Protein AF-A0A1H4IR09-F1 (afdb_monomer_lite)

Structure (mmCIF, N/CA/C/O backbone):
data_AF-A0A1H4IR09-F1
#
_entry.id   AF-A0A1H4IR09-F1
#
loop_
_atom_site.group_PDB
_atom_site.id
_atom_site.type_symbol
_atom_site.label_atom_id
_atom_site.label_alt_id
_atom_site.label_comp_id
_atom_site.label_asym_id
_atom_site.label_entity_id
_atom_site.label_seq_id
_atom_site.pdbx_PDB_ins_code
_atom_site.Cartn_x
_atom_site.Cartn_y
_atom_site.Cartn_z
_atom_site.occupancy
_atom_site.B_iso_or_equiv
_atom_site.auth_seq_id
_atom_site.auth_comp_id
_atom_site.auth_asym_id
_atom_site.auth_atom_id
_atom_site.pdbx_PDB_model_num
ATOM 1 N N . MET A 1 1 ? -2.156 -11.345 4.445 1.00 94.25 1 MET A N 1
ATOM 2 C CA . MET A 1 1 ? -2.566 -11.697 3.067 1.00 94.25 1 MET A CA 1
ATOM 3 C C . MET A 1 1 ? -1.459 -11.293 2.106 1.00 94.25 1 MET A C 1
ATOM 5 O O . MET A 1 1 ? -0.752 -10.349 2.422 1.00 94.25 1 MET A O 1
ATOM 9 N N . ILE A 1 2 ? -1.283 -11.988 0.980 1.00 95.25 2 ILE A N 1
ATOM 10 C CA . ILE A 1 2 ? -0.406 -11.532 -0.111 1.00 95.25 2 ILE A CA 1
ATOM 11 C C . ILE A 1 2 ? -1.291 -11.152 -1.293 1.00 95.25 2 ILE A C 1
ATOM 13 O O . ILE A 1 2 ? -2.181 -11.922 -1.647 1.00 95.25 2 ILE A O 1
ATOM 17 N N . VAL A 1 3 ? -1.044 -9.982 -1.873 1.00 94.81 3 VAL A N 1
ATOM 18 C CA . VAL A 1 3 ? -1.751 -9.469 -3.047 1.00 94.81 3 VAL A CA 1
ATOM 19 C C . VAL A 1 3 ? -0.757 -9.317 -4.185 1.00 94.81 3 VAL A C 1
ATOM 21 O O . VAL A 1 3 ? 0.317 -8.745 -3.994 1.00 94.81 3 VAL A O 1
ATOM 24 N N . GLU A 1 4 ? -1.124 -9.823 -5.359 1.00 92.88 4 GLU A N 1
ATOM 25 C CA . GLU A 1 4 ? -0.299 -9.756 -6.562 1.00 92.88 4 GLU A CA 1
ATOM 26 C C . GLU A 1 4 ? -0.924 -8.811 -7.594 1.00 92.88 4 GLU A C 1
ATOM 28 O O . GLU A 1 4 ? -2.096 -8.957 -7.960 1.00 92.88 4 GLU A O 1
ATOM 33 N N . GLU A 1 5 ? -0.141 -7.850 -8.086 1.00 90.56 5 GLU A N 1
ATOM 34 C CA . GLU A 1 5 ? -0.561 -6.914 -9.129 1.00 90.56 5 GLU A CA 1
ATOM 35 C C . GLU A 1 5 ? 0.581 -6.670 -10.104 1.00 90.56 5 GLU A C 1
ATOM 37 O O . GLU A 1 5 ? 1.644 -6.209 -9.710 1.00 90.56 5 GLU A O 1
ATOM 42 N N . ALA A 1 6 ? 0.355 -6.965 -11.388 1.00 85.44 6 ALA A N 1
ATOM 43 C CA . ALA A 1 6 ? 1.364 -6.789 -12.430 1.00 85.44 6 ALA A CA 1
ATOM 44 C C . ALA A 1 6 ? 2.741 -7.343 -12.011 1.00 85.44 6 ALA A C 1
ATOM 46 O O . ALA A 1 6 ? 3.737 -6.644 -12.120 1.00 85.44 6 ALA A O 1
ATOM 47 N N . GLY A 1 7 ? 2.805 -8.581 -11.509 1.00 86.94 7 GLY A N 1
ATOM 48 C CA . GLY A 1 7 ? 4.049 -9.240 -11.071 1.00 86.94 7 GLY A CA 1
ATOM 49 C C . GLY A 1 7 ? 4.621 -8.770 -9.728 1.00 86.94 7 GLY A C 1
ATOM 50 O O . GLY A 1 7 ? 5.547 -9.395 -9.225 1.00 86.94 7 GLY A O 1
ATOM 51 N N . GLU A 1 8 ? 4.049 -7.730 -9.124 1.00 90.62 8 GLU A N 1
ATOM 52 C CA . GLU A 1 8 ? 4.466 -7.202 -7.828 1.00 90.62 8 GLU A CA 1
ATOM 53 C C . GLU A 1 8 ? 3.713 -7.866 -6.687 1.00 90.62 8 GLU A C 1
ATOM 55 O O . GLU A 1 8 ? 2.531 -8.184 -6.825 1.00 90.62 8 GLU A O 1
ATOM 60 N N . ARG A 1 9 ? 4.379 -8.024 -5.539 1.00 93.38 9 ARG A N 1
ATOM 61 C CA . ARG A 1 9 ? 3.821 -8.704 -4.367 1.00 93.38 9 ARG A CA 1
ATOM 62 C C . ARG A 1 9 ? 3.773 -7.775 -3.165 1.00 93.38 9 ARG A C 1
ATOM 64 O O . ARG A 1 9 ? 4.810 -7.329 -2.669 1.00 93.38 9 ARG A O 1
ATOM 71 N N . ILE A 1 10 ? 2.562 -7.544 -2.669 1.00 94.88 10 ILE A N 1
ATOM 72 C CA . ILE A 1 10 ? 2.292 -6.740 -1.479 1.00 94.88 10 ILE A CA 1
ATOM 73 C C . ILE A 1 10 ? 1.810 -7.657 -0.354 1.00 94.88 10 ILE A C 1
ATOM 75 O O . ILE A 1 10 ? 0.772 -8.311 -0.467 1.00 94.88 10 ILE A O 1
ATOM 79 N N . ALA A 1 11 ? 2.553 -7.707 0.746 1.00 95.00 11 ALA A N 1
ATOM 80 C CA . ALA A 1 11 ? 2.104 -8.312 1.987 1.00 95.00 11 ALA A CA 1
ATOM 81 C C . ALA A 1 11 ? 1.221 -7.327 2.754 1.00 95.00 11 ALA A C 1
ATOM 83 O O . ALA A 1 11 ? 1.624 -6.207 3.038 1.00 95.00 11 ALA A O 1
ATOM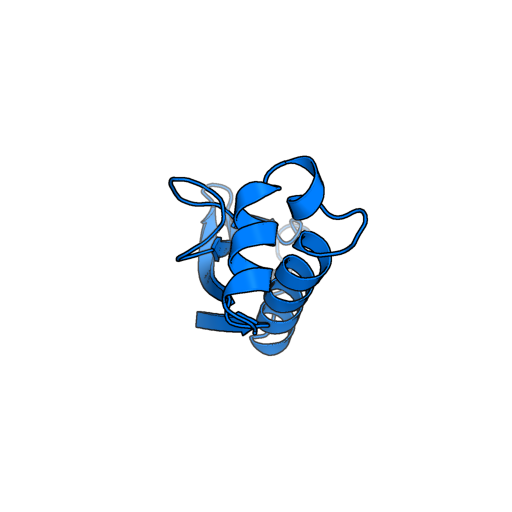 84 N N . VAL A 1 12 ? 0.022 -7.770 3.115 1.00 95.69 12 VAL A N 1
ATOM 85 C CA . VAL A 1 12 ? -0.921 -7.017 3.940 1.00 95.69 12 VAL A CA 1
ATOM 86 C C . VAL A 1 12 ? -1.021 -7.687 5.301 1.00 95.69 12 VAL A C 1
ATOM 88 O O . VAL A 1 12 ? -1.365 -8.874 5.395 1.00 95.69 12 VAL A O 1
ATOM 91 N N . SER A 1 13 ? -0.738 -6.934 6.353 1.00 93.75 13 SER A N 1
ATOM 92 C CA . SER A 1 13 ? -0.886 -7.357 7.743 1.00 93.75 13 SER A CA 1
ATOM 93 C C . SER A 1 13 ? -1.796 -6.399 8.499 1.00 93.75 13 SER A C 1
ATOM 95 O O . SER A 1 13 ? -1.892 -5.213 8.206 1.00 93.75 13 SER A O 1
ATOM 97 N N . THR A 1 14 ? -2.503 -6.939 9.483 1.00 92.56 14 THR A N 1
ATOM 98 C CA . THR A 1 14 ? -3.395 -6.170 10.348 1.00 92.56 14 THR A CA 1
ATOM 99 C C . THR A 1 14 ? -2.737 -6.009 11.707 1.00 92.56 14 THR A C 1
ATOM 101 O O . THR A 1 14 ? -2.230 -6.983 12.269 1.00 92.56 14 THR A O 1
ATOM 104 N N . ARG A 1 15 ? -2.760 -4.793 12.252 1.00 90.38 15 ARG A N 1
ATOM 105 C CA . ARG A 1 15 ? -2.154 -4.466 13.543 1.00 90.38 15 ARG A CA 1
ATOM 106 C C . ARG A 1 15 ? -3.043 -3.502 14.319 1.00 90.38 15 ARG A C 1
ATOM 108 O O . ARG A 1 15 ? -3.698 -2.642 13.744 1.00 90.38 15 ARG A O 1
ATOM 115 N N . ILE A 1 16 ? -3.061 -3.652 15.639 1.00 87.81 16 ILE A N 1
ATOM 116 C CA . ILE A 1 16 ? -3.641 -2.663 16.550 1.00 87.81 16 ILE A CA 1
ATOM 117 C C . ILE A 1 16 ? -2.489 -1.814 17.079 1.00 87.81 16 ILE A C 1
ATOM 119 O O . ILE A 1 16 ? -1.513 -2.362 17.595 1.00 87.81 16 ILE A O 1
ATOM 123 N N . GLN A 1 17 ? -2.576 -0.499 16.909 1.00 86.81 17 GLN A N 1
ATOM 124 C CA . GLN A 1 17 ? -1.614 0.444 17.472 1.00 86.81 17 GLN A CA 1
ATOM 125 C C . GLN A 1 17 ? -1.806 0.608 18.987 1.00 86.81 17 GLN A C 1
ATOM 127 O O . GLN A 1 17 ? -2.810 0.179 19.555 1.00 86.81 17 GLN A O 1
ATOM 132 N N . GLU A 1 18 ? -0.830 1.220 19.658 1.00 84.94 18 GLU A N 1
ATOM 133 C CA . GLU A 1 18 ? -0.830 1.396 21.120 1.00 84.94 18 GLU A CA 1
ATOM 134 C C . GLU A 1 18 ? -2.026 2.218 21.630 1.00 84.94 18 GLU A C 1
ATOM 136 O O . GLU A 1 18 ? -2.483 2.018 22.753 1.00 84.94 18 GLU A O 1
ATOM 141 N N . ASP A 1 19 ? -2.573 3.101 20.794 1.00 82.31 19 ASP A N 1
ATOM 142 C CA . ASP A 1 19 ? -3.773 3.896 21.063 1.00 82.31 19 ASP A CA 1
ATOM 143 C C . ASP A 1 19 ? -5.087 3.131 20.800 1.00 82.31 19 ASP A C 1
ATOM 145 O O . ASP A 1 19 ? -6.178 3.667 20.997 1.00 82.31 19 ASP A O 1
ATOM 149 N N . GLY A 1 20 ? -4.999 1.863 20.384 1.00 82.62 20 GLY A N 1
ATOM 150 C CA . GLY A 1 20 ? -6.139 0.998 20.080 1.00 82.62 20 GLY A CA 1
ATOM 151 C C . GLY A 1 20 ? -6.671 1.133 18.651 1.00 82.62 20 GLY A C 1
ATOM 152 O O . GLY A 1 20 ? -7.670 0.486 18.317 1.00 82.62 20 GLY A O 1
ATOM 153 N N . GLN A 1 21 ? -6.021 1.938 17.804 1.00 85.81 21 GLN A N 1
ATOM 154 C CA . GLN A 1 21 ? -6.409 2.112 16.409 1.00 85.81 21 GLN A CA 1
ATOM 155 C C . GLN A 1 21 ? -6.072 0.868 15.578 1.00 85.81 21 GLN A C 1
ATOM 157 O O . GLN A 1 21 ? -4.933 0.395 15.572 1.00 85.81 21 GLN A O 1
ATOM 162 N N . LEU A 1 22 ? -7.056 0.369 14.828 1.00 88.12 22 LEU A N 1
ATOM 163 C CA . LEU A 1 22 ? -6.840 -0.653 13.808 1.00 88.12 22 LEU A CA 1
ATOM 164 C C . LEU A 1 22 ? -6.148 -0.054 12.579 1.00 88.12 22 LEU A C 1
ATOM 166 O O . LEU A 1 22 ? -6.647 0.892 11.962 1.00 88.12 22 LEU A O 1
ATOM 170 N N . VAL A 1 23 ? -5.016 -0.646 12.206 1.00 91.69 23 VAL A N 1
ATOM 171 C CA . VAL A 1 23 ? -4.271 -0.301 10.998 1.00 91.69 23 VAL A CA 1
ATOM 172 C C . VAL A 1 23 ? -3.986 -1.526 10.141 1.00 91.69 23 VAL A C 1
ATOM 174 O O . VAL A 1 23 ? -3.896 -2.658 10.627 1.00 91.69 23 VAL A O 1
ATOM 177 N N . TYR A 1 24 ? -3.825 -1.268 8.850 1.00 94.56 24 TYR A N 1
ATOM 178 C CA . TYR A 1 24 ? -3.404 -2.242 7.858 1.00 94.56 24 TYR A CA 1
ATOM 179 C C . TYR A 1 24 ? -2.066 -1.797 7.287 1.00 94.56 24 TYR A C 1
ATOM 181 O O . TYR A 1 24 ? -1.968 -0.726 6.691 1.00 94.56 24 TYR A O 1
ATOM 189 N N . ASP A 1 25 ? -1.036 -2.601 7.499 1.00 94.88 25 ASP A N 1
ATOM 190 C CA . ASP A 1 25 ? 0.301 -2.362 6.980 1.00 94.88 25 ASP A CA 1
ATOM 191 C C . ASP A 1 25 ? 0.426 -3.081 5.624 1.00 94.88 25 ASP A C 1
ATOM 193 O O . ASP A 1 25 ? 0.147 -4.277 5.513 1.00 94.88 25 ASP A O 1
ATOM 197 N N . PHE A 1 26 ? 0.810 -2.340 4.585 1.00 95.38 26 PHE A N 1
ATOM 198 C CA . PHE A 1 26 ? 1.046 -2.829 3.229 1.00 95.38 26 PHE A CA 1
ATOM 199 C C . PHE A 1 26 ? 2.538 -2.753 2.942 1.00 95.38 26 PHE A C 1
ATOM 201 O O . PHE A 1 26 ? 3.097 -1.661 2.885 1.00 95.38 26 PHE A O 1
ATOM 208 N N . LEU A 1 27 ? 3.169 -3.903 2.739 1.00 94.88 27 LEU A N 1
ATOM 209 C CA . LEU A 1 27 ? 4.606 -4.037 2.554 1.00 94.88 27 LEU A CA 1
ATOM 210 C C . LEU A 1 27 ? 4.924 -4.635 1.188 1.00 94.88 27 LEU A C 1
ATOM 212 O O . LEU A 1 27 ? 4.456 -5.723 0.861 1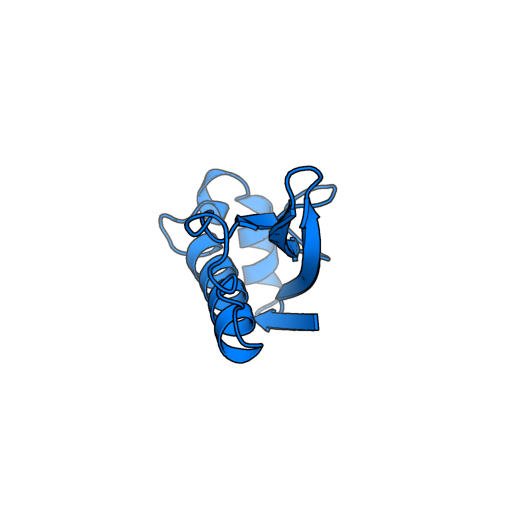.00 94.88 27 LEU A O 1
ATOM 216 N N . TRP A 1 28 ? 5.746 -3.961 0.399 1.00 93.50 28 TRP A N 1
ATOM 217 C CA . TRP A 1 28 ? 6.192 -4.456 -0.897 1.00 93.50 28 TRP A CA 1
ATOM 218 C C . TRP A 1 28 ? 7.405 -5.369 -0.714 1.00 93.50 28 TRP A C 1
ATOM 220 O O . TRP A 1 28 ? 8.479 -4.913 -0.329 1.00 93.50 28 TRP A O 1
ATOM 230 N N . ILE A 1 29 ? 7.222 -6.669 -0.972 1.00 90.12 29 ILE A N 1
ATOM 231 C CA . ILE A 1 29 ? 8.215 -7.711 -0.649 1.00 90.12 29 ILE A CA 1
ATOM 232 C C . ILE A 1 29 ? 9.490 -7.560 -1.489 1.00 90.12 29 ILE A C 1
ATOM 234 O O . ILE A 1 29 ? 10.588 -7.659 -0.954 1.00 90.12 29 ILE A O 1
ATOM 238 N N . ASP A 1 30 ? 9.334 -7.302 -2.786 1.00 84.44 30 ASP A N 1
ATOM 239 C CA . ASP A 1 30 ? 10.429 -7.117 -3.750 1.00 84.44 30 ASP A CA 1
ATOM 240 C C . ASP A 1 30 ? 10.369 -5.709 -4.356 1.00 84.44 30 ASP A C 1
ATOM 242 O O . ASP A 1 30 ? 10.539 -5.506 -5.557 1.00 84.44 30 ASP A O 1
ATOM 246 N N . GLY A 1 31 ? 10.000 -4.742 -3.517 1.00 84.06 31 GLY A N 1
ATOM 247 C CA . GLY A 1 31 ? 9.756 -3.375 -3.938 1.00 84.06 31 GLY A CA 1
ATOM 248 C C . GLY A 1 31 ? 11.023 -2.605 -4.322 1.00 84.06 31 GLY A C 1
ATOM 249 O O . GLY A 1 31 ? 12.144 -3.090 -4.189 1.00 84.06 31 GLY A O 1
ATOM 250 N N . PRO A 1 32 ? 10.853 -1.348 -4.746 1.00 84.12 32 PRO A N 1
ATOM 251 C CA . PRO A 1 32 ? 11.937 -0.486 -5.224 1.00 84.12 32 PRO A CA 1
ATOM 252 C C . PRO A 1 32 ? 12.958 -0.054 -4.154 1.00 84.12 32 PRO A C 1
ATOM 254 O O . PRO A 1 32 ? 13.976 0.546 -4.497 1.00 84.12 32 PRO A O 1
ATOM 257 N N . GLY A 1 33 ? 12.679 -0.282 -2.867 1.00 76.94 33 GLY A N 1
ATOM 258 C CA . GLY A 1 33 ? 13.528 0.137 -1.750 1.00 76.94 33 GLY A CA 1
ATOM 259 C C . GLY A 1 33 ? 14.363 -1.008 -1.180 1.00 76.94 33 GLY A C 1
ATOM 260 O O . GLY A 1 33 ? 13.935 -2.157 -1.196 1.00 76.94 33 GLY A O 1
ATOM 261 N N . GLU A 1 34 ? 15.531 -0.684 -0.611 1.00 68.00 34 GLU A N 1
ATOM 262 C CA . GLU A 1 34 ? 16.427 -1.677 0.008 1.00 68.00 34 GLU A CA 1
ATOM 263 C C . GLU A 1 34 ? 15.780 -2.435 1.181 1.00 68.00 34 GLU A C 1
ATOM 265 O O . GLU A 1 34 ? 16.223 -3.539 1.491 1.00 68.00 34 GLU A O 1
ATOM 270 N N . SER A 1 35 ? 14.738 -1.887 1.826 1.00 66.94 35 SER A N 1
ATOM 271 C CA . SER A 1 35 ? 13.867 -2.601 2.777 1.00 66.94 35 SER A CA 1
ATOM 272 C C . SER A 1 35 ? 12.546 -1.858 3.022 1.00 66.94 35 SER A C 1
ATOM 274 O O . SER A 1 35 ? 12.497 -0.629 2.977 1.00 66.94 35 SER A O 1
ATOM 276 N N . ASP A 1 36 ? 11.493 -2.628 3.304 1.00 73.81 36 ASP A N 1
ATOM 277 C CA . ASP A 1 36 ? 10.189 -2.209 3.839 1.00 73.81 36 ASP A CA 1
ATOM 278 C C . ASP A 1 36 ? 9.452 -1.067 3.107 1.00 73.81 36 ASP A C 1
ATOM 280 O O . ASP A 1 36 ? 8.749 -0.262 3.724 1.00 73.81 36 ASP A O 1
ATOM 284 N N . TYR A 1 37 ? 9.566 -0.982 1.777 1.00 88.38 37 TYR A N 1
ATOM 285 C CA . TYR A 1 37 ? 8.801 0.015 1.026 1.00 88.38 37 TYR A CA 1
ATOM 286 C C . TYR A 1 37 ? 7.308 -0.330 1.027 1.00 88.38 37 TYR A C 1
ATOM 288 O O . TYR A 1 37 ? 6.916 -1.448 0.699 1.00 88.38 37 TYR A O 1
ATOM 296 N N . GLY A 1 38 ? 6.458 0.625 1.389 1.00 91.50 38 GLY A N 1
ATOM 297 C CA . GLY A 1 38 ? 5.050 0.345 1.623 1.00 91.50 38 GLY A CA 1
ATOM 298 C C . GLY A 1 38 ? 4.290 1.526 2.208 1.00 91.50 38 GLY A C 1
ATOM 299 O O . GLY A 1 38 ? 4.781 2.656 2.225 1.00 91.50 38 GLY A O 1
ATOM 300 N N . PHE A 1 39 ? 3.080 1.265 2.691 1.00 92.25 39 PHE A N 1
ATOM 301 C CA . PHE A 1 39 ? 2.254 2.262 3.363 1.00 92.25 39 PHE A CA 1
ATOM 302 C C . PHE A 1 39 ? 1.403 1.628 4.463 1.00 92.25 39 PHE A C 1
ATOM 304 O O . PHE A 1 39 ? 1.064 0.449 4.410 1.00 92.25 39 PHE A O 1
ATOM 311 N N . THR A 1 40 ? 1.013 2.429 5.450 1.00 93.69 40 THR A N 1
ATOM 312 C CA . THR A 1 40 ? 0.072 2.016 6.495 1.00 93.69 40 THR A CA 1
ATOM 313 C C . THR A 1 40 ? -1.242 2.757 6.300 1.00 93.69 40 THR A C 1
ATOM 315 O O . THR A 1 40 ? -1.269 3.985 6.213 1.00 93.69 40 THR A O 1
ATOM 318 N N . LEU A 1 41 ? -2.346 2.016 6.254 1.00 91.56 41 LEU A N 1
ATOM 319 C CA . LEU A 1 41 ? -3.693 2.563 6.224 1.00 91.56 41 LEU A CA 1
ATOM 320 C C . LEU A 1 41 ? -4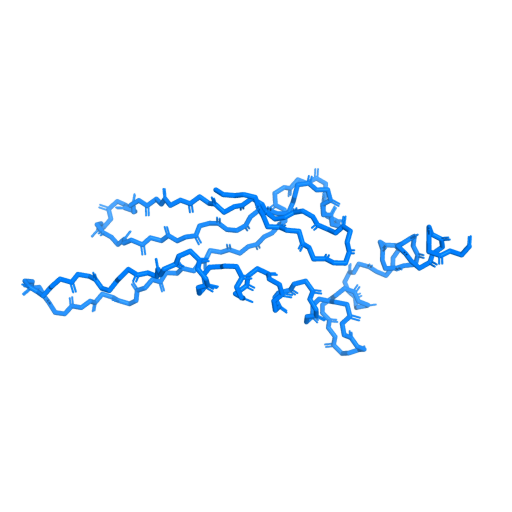.290 2.509 7.631 1.00 91.56 41 LEU A C 1
ATOM 322 O O . LEU A 1 41 ? -4.587 1.433 8.152 1.00 91.56 41 LEU A O 1
ATOM 326 N N . GLY A 1 42 ? -4.478 3.676 8.242 1.00 86.06 42 GLY A N 1
ATOM 327 C CA . GLY A 1 42 ? -5.209 3.798 9.498 1.00 86.06 42 GLY A CA 1
ATOM 328 C C . GLY A 1 42 ? -6.672 4.132 9.255 1.00 86.06 42 GLY A C 1
ATOM 329 O O . GLY A 1 42 ? -6.980 5.106 8.569 1.00 86.06 42 GLY A O 1
ATOM 330 N N . LEU A 1 43 ? -7.582 3.357 9.846 1.00 78.62 43 LEU A N 1
ATOM 331 C CA . LEU A 1 43 ? -8.995 3.723 9.862 1.00 78.62 43 LEU A CA 1
ATOM 332 C C . LEU A 1 43 ? -9.218 4.749 10.973 1.00 78.62 43 LEU A C 1
ATOM 334 O O . LEU A 1 43 ? -8.752 4.564 12.098 1.00 78.62 43 LEU A O 1
ATOM 338 N N . SER A 1 44 ? -9.843 5.881 10.646 1.00 68.56 44 SER A N 1
ATOM 339 C CA . SER A 1 44 ? -10.022 6.984 11.594 1.00 68.56 44 SER A CA 1
ATOM 340 C C . SER A 1 44 ? -10.785 6.537 12.840 1.00 68.56 44 SER A C 1
ATOM 342 O O . SER A 1 44 ? -11.715 5.732 12.766 1.00 68.56 44 SER A O 1
ATOM 344 N N . THR A 1 45 ? -10.396 7.090 13.988 1.00 61.00 45 THR A N 1
ATOM 345 C CA . THR A 1 45 ? -11.003 6.792 15.282 1.00 61.00 45 THR A CA 1
ATOM 346 C C . THR A 1 45 ? -12.477 7.184 15.269 1.00 61.00 45 THR A C 1
ATOM 348 O O . THR A 1 45 ? -12.854 8.355 15.215 1.00 61.00 45 THR A O 1
ATOM 351 N N . HIS A 1 46 ? -13.339 6.172 15.298 1.00 60.75 46 HIS A N 1
ATOM 352 C CA . HIS A 1 46 ? -14.748 6.383 15.578 1.00 60.75 46 HIS A CA 1
ATOM 353 C C . HIS A 1 46 ? -14.921 6.904 17.015 1.00 60.75 46 HIS A C 1
ATOM 355 O O . HIS A 1 46 ? -14.082 6.626 17.879 1.00 60.75 46 HIS A O 1
ATOM 361 N N . PRO A 1 47 ? -16.001 7.655 17.303 1.00 62.66 47 PRO A N 1
ATOM 362 C CA . PRO A 1 47 ? -16.305 8.079 18.664 1.00 62.66 47 PRO A CA 1
ATOM 363 C C . PRO A 1 47 ? -16.316 6.875 19.613 1.00 62.66 47 PRO A C 1
ATOM 365 O O . PRO A 1 47 ? -16.786 5.791 19.255 1.00 62.66 47 PRO A O 1
ATOM 368 N N . ALA A 1 48 ? -15.783 7.079 20.821 1.00 63.91 48 ALA A N 1
ATOM 369 C CA . ALA A 1 48 ? -15.622 6.036 21.826 1.00 63.91 48 ALA A CA 1
ATOM 370 C C . ALA A 1 48 ? -16.923 5.231 22.012 1.00 63.91 48 ALA A C 1
ATOM 372 O O . ALA A 1 48 ? -17.959 5.786 22.378 1.00 63.91 48 ALA A O 1
ATOM 373 N N . GLY A 1 49 ? -16.853 3.922 21.750 1.00 60.06 49 GLY A N 1
ATOM 374 C CA . GLY A 1 49 ? -17.975 2.989 21.897 1.00 60.06 49 GLY A CA 1
ATOM 375 C C . GLY A 1 49 ? -18.667 2.561 20.597 1.00 60.06 49 GLY A C 1
ATOM 376 O O . GLY A 1 49 ? -19.523 1.681 20.654 1.00 60.06 49 GLY A O 1
ATOM 377 N N . ALA A 1 50 ? -18.303 3.115 19.437 1.00 66.38 50 ALA A N 1
ATOM 378 C CA . ALA A 1 50 ? -18.739 2.580 18.147 1.00 66.38 50 ALA A CA 1
ATOM 379 C C . ALA A 1 50 ? -17.787 1.468 17.653 1.00 66.38 50 ALA A C 1
ATOM 381 O O . ALA A 1 50 ? -16.579 1.553 17.894 1.00 66.38 50 ALA A O 1
ATOM 382 N N . PRO A 1 51 ? -18.298 0.423 16.971 1.00 64.88 51 PRO A N 1
ATOM 383 C CA . PRO A 1 51 ? -17.442 -0.576 16.340 1.00 64.88 51 PRO A CA 1
ATOM 384 C C . PRO A 1 51 ? -16.513 0.112 15.336 1.00 64.88 51 PRO A C 1
ATOM 386 O O . PRO A 1 51 ? -16.970 0.908 14.514 1.00 64.88 51 PRO A O 1
ATOM 389 N N . GLN A 1 52 ? -15.213 -0.178 15.424 1.00 68.25 52 GLN A N 1
ATOM 390 C CA . GLN A 1 52 ? -14.263 0.286 14.417 1.00 68.25 52 GLN A CA 1
ATOM 391 C C . GLN A 1 52 ? -14.651 -0.355 13.077 1.00 68.25 52 GLN A C 1
ATOM 393 O O . GLN A 1 52 ? -14.869 -1.571 13.046 1.00 68.25 52 GLN A O 1
ATOM 398 N N . PRO A 1 53 ? -14.769 0.419 11.985 1.00 74.75 53 PRO A N 1
ATOM 399 C CA . PRO A 1 53 ? -14.904 -0.167 10.666 1.00 74.75 53 PRO A CA 1
ATOM 400 C C . PRO A 1 53 ? -13.684 -1.056 10.434 1.00 74.75 53 PRO A C 1
ATOM 402 O O . PRO A 1 53 ? -12.582 -0.738 10.871 1.00 74.75 53 PRO A O 1
ATOM 405 N N . THR A 1 54 ? -13.895 -2.192 9.792 1.00 85.38 54 THR A N 1
ATOM 406 C CA . THR A 1 54 ? -12.831 -3.082 9.333 1.00 85.38 54 THR A CA 1
ATOM 407 C C . THR A 1 54 ? -12.959 -3.177 7.829 1.00 85.38 54 THR A C 1
ATOM 409 O O . THR A 1 54 ? -14.077 -3.334 7.337 1.00 85.38 54 THR A O 1
ATOM 412 N N . LEU A 1 55 ? -11.845 -3.116 7.112 1.00 89.19 55 LEU A N 1
ATOM 413 C CA . LEU A 1 55 ? -11.847 -3.416 5.689 1.00 89.19 55 LEU A CA 1
ATOM 414 C C . LEU A 1 55 ? -11.971 -4.918 5.468 1.00 89.19 55 LEU A C 1
ATOM 416 O O . LEU A 1 55 ? -11.399 -5.725 6.207 1.00 89.19 55 LEU A O 1
ATOM 420 N N . THR A 1 56 ? -12.734 -5.264 4.445 1.00 92.44 56 THR A N 1
ATOM 421 C CA . THR A 1 56 ? -12.806 -6.613 3.892 1.00 92.44 56 THR A CA 1
ATOM 422 C C . THR A 1 56 ? -11.530 -6.954 3.124 1.00 92.44 56 THR A C 1
ATOM 424 O O . THR A 1 56 ? -10.776 -6.067 2.721 1.00 92.44 56 THR A O 1
ATOM 427 N N . ASP A 1 57 ? -11.296 -8.246 2.887 1.00 92.81 57 ASP A N 1
ATOM 428 C CA . ASP A 1 57 ? -10.151 -8.692 2.086 1.00 92.81 57 ASP A CA 1
ATOM 429 C C . ASP A 1 57 ? -10.172 -8.078 0.673 1.00 92.81 57 ASP A C 1
ATOM 431 O O . ASP A 1 57 ? -9.133 -7.622 0.205 1.00 92.81 57 ASP A O 1
ATOM 435 N N . ASP A 1 58 ? -11.349 -7.958 0.041 1.00 95.12 58 ASP A N 1
ATOM 436 C CA . ASP A 1 58 ? -11.505 -7.314 -1.277 1.00 95.12 58 ASP A CA 1
ATOM 437 C C . ASP A 1 58 ? -11.061 -5.845 -1.254 1.00 95.12 58 ASP A C 1
ATOM 439 O O . ASP A 1 58 ? -10.295 -5.406 -2.110 1.00 95.12 58 ASP A O 1
ATOM 443 N N . GLU A 1 59 ? -11.470 -5.083 -0.237 1.00 94.12 59 GLU A N 1
ATOM 444 C CA . GLU A 1 59 ? -11.061 -3.682 -0.096 1.00 94.12 59 GLU A CA 1
ATOM 445 C C . GLU A 1 59 ? -9.545 -3.557 0.099 1.00 94.12 59 GLU A C 1
ATOM 447 O O . GLU A 1 59 ? -8.905 -2.702 -0.518 1.00 94.12 59 GLU A O 1
ATOM 452 N N . LEU A 1 60 ? -8.948 -4.433 0.912 1.00 95.12 60 LEU A N 1
ATOM 453 C CA . LEU A 1 60 ? -7.499 -4.475 1.107 1.00 95.12 60 LEU A CA 1
ATOM 454 C C . LEU A 1 60 ? -6.766 -4.835 -0.192 1.00 95.12 60 LEU A C 1
ATOM 456 O O . LEU A 1 60 ? -5.773 -4.192 -0.536 1.00 95.12 60 LEU A O 1
ATOM 460 N N . GLU A 1 61 ? -7.262 -5.814 -0.949 1.00 95.94 61 GLU A N 1
ATOM 461 C CA . GLU A 1 61 ? -6.724 -6.144 -2.267 1.00 95.94 61 GLU A CA 1
ATOM 462 C C . GLU A 1 61 ? -6.786 -4.948 -3.215 1.00 95.94 61 GLU A C 1
ATOM 464 O O . GLU A 1 61 ? -5.797 -4.636 -3.881 1.00 95.94 61 GLU A O 1
ATOM 469 N N . GLN A 1 62 ? -7.917 -4.244 -3.264 1.00 96.00 62 GLN A N 1
ATOM 470 C CA . GLN A 1 62 ? -8.068 -3.082 -4.132 1.00 96.00 62 GLN A CA 1
ATOM 471 C C . GLN A 1 62 ? -7.106 -1.953 -3.756 1.00 96.00 62 GLN A C 1
ATOM 473 O O . GLN A 1 62 ? -6.483 -1.378 -4.651 1.00 96.00 62 GLN A O 1
ATOM 478 N N . HIS A 1 63 ? -6.896 -1.690 -2.464 1.00 95.50 63 HIS A N 1
ATOM 479 C CA . HIS A 1 63 ? -5.893 -0.724 -2.014 1.00 95.50 63 HIS A CA 1
ATOM 480 C C . HIS A 1 63 ? -4.471 -1.113 -2.443 1.00 95.50 63 HIS A C 1
ATOM 482 O O . HIS A 1 63 ? -3.746 -0.270 -2.978 1.00 95.50 63 HIS A O 1
ATOM 488 N N . ALA A 1 64 ? -4.081 -2.380 -2.277 1.00 95.12 64 ALA A N 1
ATOM 489 C CA . ALA A 1 64 ? -2.765 -2.867 -2.694 1.00 95.12 64 ALA A CA 1
ATOM 490 C C . ALA A 1 64 ? -2.563 -2.755 -4.217 1.00 95.12 64 ALA A C 1
ATOM 492 O O . ALA A 1 64 ? -1.554 -2.218 -4.677 1.00 95.12 64 ALA A O 1
ATOM 493 N N . ARG A 1 65 ? -3.545 -3.201 -5.013 1.00 94.94 65 ARG A N 1
ATOM 494 C CA . ARG A 1 65 ? -3.489 -3.123 -6.484 1.00 94.94 65 ARG A CA 1
ATOM 495 C C . ARG A 1 65 ? -3.448 -1.676 -6.967 1.00 94.94 65 ARG A C 1
ATOM 497 O O . ARG A 1 65 ? -2.679 -1.341 -7.867 1.00 94.94 65 ARG A O 1
ATOM 504 N N . GLN A 1 66 ? -4.263 -0.803 -6.372 1.00 94.69 66 GLN A N 1
ATOM 505 C CA . GLN A 1 66 ? -4.285 0.616 -6.713 1.00 94.69 66 GLN A CA 1
ATOM 506 C C . GLN A 1 66 ? -2.942 1.279 -6.409 1.00 94.69 66 GLN A C 1
ATOM 508 O O . GLN A 1 66 ? -2.471 2.067 -7.226 1.00 94.69 66 GLN A O 1
ATOM 513 N N . PHE A 1 67 ? -2.317 0.948 -5.278 1.00 93.31 67 PHE A N 1
ATOM 514 C CA . PHE A 1 67 ? -1.002 1.465 -4.919 1.00 93.31 67 PHE A CA 1
ATOM 515 C C . PHE A 1 67 ? 0.058 1.108 -5.969 1.00 93.31 67 PHE A C 1
ATOM 517 O O . PHE A 1 67 ? 0.720 2.008 -6.482 1.00 93.31 67 PHE A O 1
ATOM 524 N N . VAL A 1 68 ? 0.149 -0.163 -6.375 1.00 92.06 68 VAL A N 1
ATOM 525 C CA . VAL A 1 68 ? 1.089 -0.605 -7.422 1.00 92.06 68 VAL A CA 1
ATOM 526 C C . VAL A 1 68 ? 0.822 0.113 -8.750 1.00 92.06 68 VAL A C 1
ATOM 528 O O . VAL A 1 68 ? 1.740 0.636 -9.382 1.00 92.06 68 VAL A O 1
ATOM 531 N N . ARG A 1 69 ? -0.445 0.217 -9.171 1.00 92.25 69 ARG A N 1
ATOM 532 C CA . ARG A 1 69 ? -0.809 0.929 -10.410 1.00 92.25 69 ARG A CA 1
ATOM 533 C C . ARG A 1 69 ? -0.455 2.412 -10.361 1.00 92.25 69 ARG A C 1
ATOM 535 O O . ARG A 1 69 ? 0.058 2.944 -11.342 1.00 92.25 69 ARG A O 1
ATOM 542 N N . ALA A 1 70 ? -0.738 3.075 -9.242 1.00 91.75 70 ALA A N 1
ATOM 543 C CA . ALA A 1 70 ? -0.430 4.486 -9.046 1.00 91.75 70 ALA A CA 1
ATOM 544 C C . ALA A 1 70 ? 1.082 4.728 -8.992 1.00 91.75 70 ALA A C 1
ATOM 546 O O . ALA A 1 70 ? 1.552 5.729 -9.521 1.00 91.75 70 ALA A O 1
ATOM 547 N N . PHE A 1 71 ? 1.846 3.797 -8.418 1.00 91.94 71 PHE A N 1
ATOM 548 C CA . PHE A 1 71 ? 3.300 3.865 -8.375 1.00 91.94 71 PHE A CA 1
ATOM 549 C C . PHE A 1 71 ? 3.915 3.894 -9.781 1.00 91.94 71 PHE A C 1
ATOM 551 O O . PHE A 1 71 ? 4.760 4.742 -10.051 1.00 91.94 71 PHE A O 1
ATOM 558 N N . PHE A 1 72 ? 3.463 3.021 -10.689 1.00 90.50 72 PHE A N 1
ATOM 559 C CA . 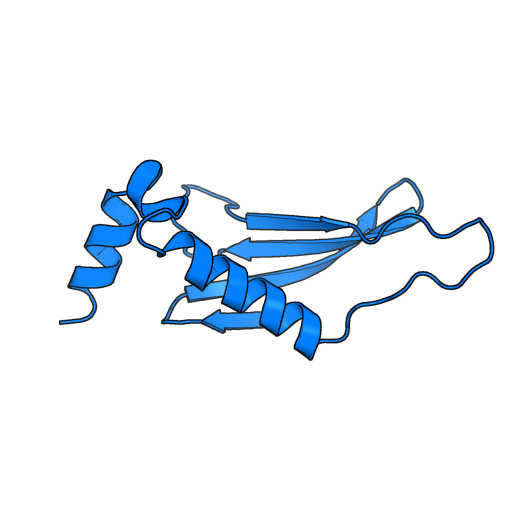PHE A 1 72 ? 3.970 2.945 -12.069 1.00 90.50 72 PHE A CA 1
ATOM 560 C C . PHE A 1 72 ? 3.303 3.909 -13.060 1.00 90.50 72 PHE A C 1
ATOM 562 O O . PHE A 1 72 ? 3.700 3.949 -14.231 1.00 90.50 72 PHE A O 1
ATOM 569 N N . ALA A 1 73 ? 2.282 4.657 -12.636 1.00 90.50 73 ALA A N 1
ATOM 570 C CA . ALA A 1 73 ? 1.625 5.640 -13.489 1.00 90.50 73 ALA A CA 1
ATOM 571 C C . ALA A 1 73 ? 2.636 6.699 -13.983 1.00 90.50 73 ALA A C 1
ATOM 573 O O . ALA A 1 73 ? 3.626 6.945 -13.300 1.00 90.50 73 ALA A O 1
ATOM 574 N N . PRO A 1 74 ? 2.409 7.351 -15.140 1.00 84.56 74 PRO A N 1
ATOM 575 C CA . PRO A 1 74 ? 3.340 8.337 -15.705 1.00 84.56 74 PRO A CA 1
ATOM 576 C C . PRO A 1 74 ? 3.741 9.467 -14.744 1.00 84.56 74 PRO A C 1
ATOM 578 O O . PRO A 1 74 ? 4.891 9.888 -14.767 1.00 84.56 74 PRO A O 1
ATOM 581 N N . ASP A 1 75 ? 2.813 9.893 -13.884 1.00 87.06 75 ASP A N 1
ATOM 582 C CA . ASP A 1 75 ? 3.009 10.908 -12.835 1.00 87.06 75 ASP A CA 1
ATOM 583 C C . ASP A 1 75 ? 3.070 10.285 -11.423 1.00 87.06 75 ASP A C 1
ATOM 585 O O . ASP A 1 75 ? 2.818 10.943 -10.414 1.00 87.06 75 ASP A O 1
ATOM 589 N N . GLY A 1 76 ? 3.325 8.978 -11.357 1.00 86.94 76 GLY A N 1
ATOM 590 C CA . GLY A 1 76 ? 3.462 8.216 -10.126 1.00 86.94 76 GLY A CA 1
ATOM 591 C C . GLY A 1 76 ? 4.806 8.436 -9.438 1.00 86.94 76 GLY A C 1
ATOM 592 O O . GLY A 1 76 ? 5.749 8.990 -10.003 1.00 86.94 76 GLY A O 1
ATOM 593 N N . ILE A 1 77 ? 4.911 7.937 -8.207 1.00 85.94 77 ILE A N 1
ATOM 594 C CA . ILE A 1 77 ? 6.140 8.017 -7.404 1.00 85.94 77 ILE A CA 1
ATOM 595 C C . ILE A 1 77 ? 7.280 7.231 -8.066 1.00 85.94 77 ILE A C 1
ATOM 597 O O . ILE A 1 77 ? 8.420 7.680 -8.058 1.00 85.94 77 ILE A O 1
ATOM 601 N N . GLY A 1 78 ? 6.982 6.089 -8.691 1.00 87.88 78 GLY A N 1
ATOM 602 C CA . GLY A 1 78 ? 7.989 5.210 -9.280 1.00 87.88 78 GLY A CA 1
ATOM 603 C C . GLY A 1 78 ? 8.859 5.892 -10.333 1.00 87.88 78 GLY A C 1
ATOM 604 O O . GLY A 1 78 ? 10.074 5.912 -10.168 1.00 87.88 78 GLY A O 1
ATOM 605 N N . PRO A 1 79 ? 8.290 6.485 -11.397 1.00 87.38 79 PRO A N 1
ATOM 606 C CA . PRO A 1 79 ? 9.086 7.164 -12.418 1.00 87.38 79 PRO A CA 1
ATOM 607 C C . PRO A 1 79 ? 9.936 8.335 -11.911 1.00 87.38 79 PRO A C 1
ATOM 609 O O . PRO A 1 79 ? 10.964 8.620 -12.523 1.00 87.38 79 PRO A O 1
ATOM 612 N N . SER A 1 80 ? 9.511 9.014 -10.839 1.00 87.19 80 SER A N 1
ATOM 613 C CA . SER A 1 80 ? 10.243 10.143 -10.248 1.00 87.19 80 SER A CA 1
ATOM 614 C C . SER A 1 80 ? 11.347 9.673 -9.301 1.00 87.19 80 SER A C 1
ATOM 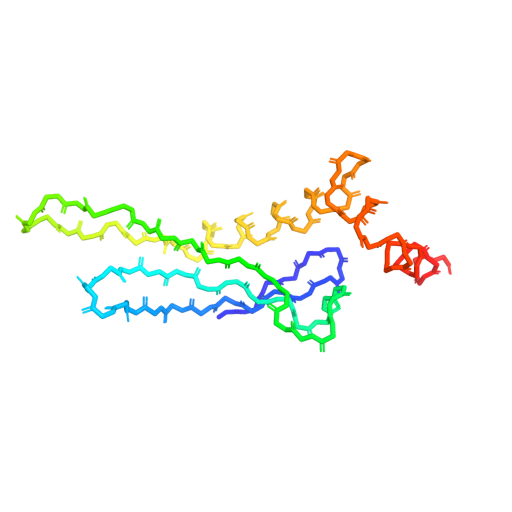616 O O . SER A 1 80 ? 12.507 10.050 -9.461 1.00 87.19 80 SER A O 1
ATOM 618 N N . ASP A 1 81 ? 10.988 8.832 -8.333 1.00 88.06 81 ASP A N 1
ATOM 619 C CA . ASP A 1 81 ? 11.828 8.538 -7.171 1.00 88.06 81 ASP A CA 1
ATOM 620 C C . ASP A 1 81 ? 12.574 7.202 -7.311 1.00 88.06 81 ASP A C 1
ATOM 622 O O . ASP A 1 81 ? 13.601 6.996 -6.668 1.00 88.06 81 ASP A O 1
ATOM 626 N N . PHE A 1 82 ? 12.099 6.308 -8.187 1.00 89.00 82 PHE A N 1
ATOM 627 C CA . PHE A 1 82 ? 12.672 4.979 -8.430 1.00 89.00 82 PHE A CA 1
ATOM 628 C C . PHE A 1 82 ? 12.766 4.638 -9.935 1.00 89.00 82 PHE A C 1
ATOM 630 O O . PHE A 1 82 ? 12.264 3.595 -10.376 1.00 89.00 82 PHE A O 1
ATOM 637 N N . PRO A 1 83 ? 13.402 5.493 -10.759 1.00 88.25 83 PRO A N 1
ATOM 638 C CA . PRO A 1 83 ? 13.421 5.329 -12.213 1.00 88.25 83 PRO A CA 1
ATOM 639 C C . PRO A 1 83 ? 14.069 4.010 -12.664 1.00 88.25 83 PRO A C 1
ATOM 641 O O . PRO A 1 83 ? 13.579 3.380 -13.605 1.00 88.25 83 PRO A O 1
ATOM 644 N N . ASP A 1 84 ? 15.123 3.560 -11.976 1.00 88.19 84 ASP A N 1
ATOM 645 C CA . ASP A 1 84 ? 15.836 2.317 -12.297 1.00 88.19 84 ASP A CA 1
ATOM 646 C C . ASP A 1 84 ? 14.970 1.072 -12.065 1.00 88.19 84 ASP A C 1
ATOM 648 O O . ASP A 1 84 ? 14.962 0.153 -12.886 1.00 88.19 84 ASP A O 1
ATOM 652 N N . PHE A 1 85 ? 14.173 1.064 -10.992 1.00 87.19 85 PHE A N 1
ATOM 653 C CA . PHE A 1 85 ? 13.243 -0.027 -10.698 1.00 87.19 85 PHE A CA 1
ATOM 654 C C . PHE A 1 85 ? 12.155 -0.141 -11.776 1.00 87.19 85 PHE A C 1
ATOM 656 O O . PHE A 1 85 ? 11.869 -1.230 -12.276 1.00 87.19 85 PHE A O 1
ATOM 663 N N . VAL A 1 86 ? 11.595 0.994 -12.213 1.00 84.69 86 VAL A N 1
ATOM 664 C CA . VAL A 1 86 ? 10.604 1.028 -13.303 1.00 84.69 86 VAL A CA 1
ATOM 665 C C . VAL A 1 86 ? 11.207 0.555 -14.627 1.00 84.69 86 VAL A C 1
ATOM 667 O O . VAL A 1 86 ? 10.545 -0.155 -15.388 1.00 84.69 86 VAL A O 1
ATOM 670 N N . ALA A 1 87 ? 12.447 0.946 -14.924 1.00 80.06 87 ALA A N 1
ATOM 671 C CA . ALA A 1 87 ? 13.142 0.514 -16.130 1.00 80.06 87 ALA A CA 1
ATOM 672 C C . ALA A 1 87 ? 13.373 -1.005 -16.134 1.00 80.06 87 ALA A C 1
ATOM 674 O O . ALA A 1 87 ? 13.004 -1.660 -17.109 1.00 80.06 87 ALA A O 1
ATOM 675 N N . ALA A 1 88 ? 13.884 -1.570 -15.034 1.00 80.56 88 ALA A N 1
ATOM 676 C CA . ALA A 1 88 ? 14.089 -3.011 -14.884 1.00 80.56 88 ALA A CA 1
ATOM 677 C C . ALA A 1 88 ? 12.780 -3.800 -15.055 1.00 80.56 88 ALA A C 1
ATOM 679 O O . ALA A 1 88 ? 12.734 -4.796 -15.775 1.00 80.56 88 ALA A O 1
ATOM 680 N N . ARG A 1 89 ? 11.676 -3.302 -14.483 1.00 78.31 89 ARG A N 1
ATOM 681 C CA . ARG A 1 89 ? 10.360 -3.942 -14.604 1.00 78.31 89 ARG A CA 1
ATOM 682 C C . ARG A 1 89 ? 9.843 -4.008 -16.041 1.00 78.31 89 ARG A C 1
ATOM 684 O O . ARG A 1 89 ? 9.156 -4.965 -16.402 1.00 78.31 89 ARG A O 1
ATOM 691 N N . ARG A 1 90 ? 10.125 -2.975 -16.841 1.00 76.44 90 ARG A N 1
ATOM 692 C CA . ARG A 1 90 ? 9.757 -2.918 -18.265 1.00 76.44 90 ARG A CA 1
ATOM 693 C C . ARG A 1 90 ? 10.634 -3.827 -19.125 1.00 76.44 90 ARG A C 1
ATOM 695 O O . ARG A 1 90 ? 10.152 -4.290 -20.154 1.00 76.44 90 ARG A O 1
ATOM 702 N N . ASP A 1 91 ? 11.879 -4.061 -18.717 1.00 71.75 91 ASP A N 1
ATOM 703 C CA . ASP A 1 91 ? 12.827 -4.936 -19.416 1.00 71.75 91 ASP A CA 1
ATOM 704 C C . ASP A 1 91 ? 12.492 -6.424 -19.214 1.00 71.75 91 ASP A C 1
ATOM 706 O O . ASP A 1 91 ? 12.452 -7.174 -20.183 1.00 71.75 91 ASP A O 1
ATOM 710 N N . ASP A 1 92 ? 12.096 -6.820 -17.998 1.00 60.69 92 ASP A N 1
ATOM 711 C CA . ASP A 1 92 ? 11.643 -8.190 -17.677 1.00 60.69 92 ASP A CA 1
ATOM 712 C C . ASP A 1 92 ? 10.330 -8.589 -18.394 1.00 60.69 92 ASP A C 1
ATOM 714 O O . ASP A 1 92 ? 9.946 -9.755 -18.454 1.00 60.69 92 ASP A O 1
ATOM 718 N N . 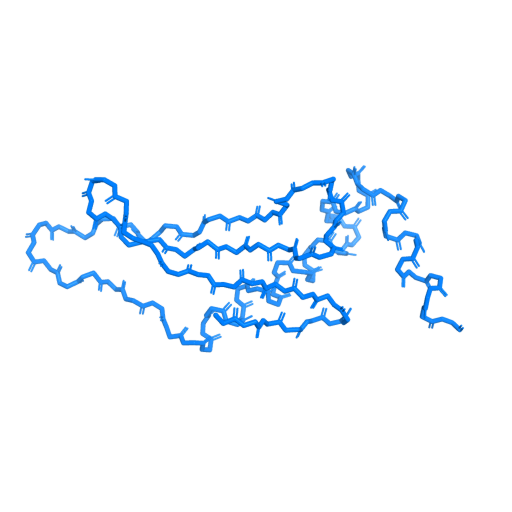GLY A 1 93 ? 9.619 -7.614 -18.969 1.00 57.84 93 GLY A N 1
ATOM 719 C CA . GLY A 1 93 ? 8.364 -7.809 -19.694 1.00 57.84 93 GLY A CA 1
ATOM 720 C C . GLY A 1 93 ? 8.483 -7.997 -21.213 1.00 57.84 93 GLY A C 1
ATOM 721 O O . GLY A 1 93 ? 7.446 -7.901 -21.877 1.00 57.84 93 GLY A O 1
ATOM 722 N N . ARG A 1 94 ? 9.685 -8.204 -21.781 1.00 43.44 94 ARG A N 1
ATOM 723 C CA . ARG A 1 94 ? 9.909 -8.288 -23.241 1.00 43.44 94 ARG A CA 1
ATOM 724 C C . ARG A 1 94 ? 10.445 -9.629 -23.740 1.00 43.44 94 ARG A C 1
ATOM 726 O O . ARG A 1 94 ? 11.422 -10.145 -23.167 1.00 43.44 94 ARG A O 1
#

Foldseek 3Di:
DWADALNWIWDWDWDQDPVRWIKIWIFTPPDLDPGGPTDIDTQDDDPPPDDGDDDDPVRVNVVNNVLVVQCLPPPHVCVVPPVVRNVVSVVVVD

pLDDT: mean 85.02, std 11.11, range [43.44, 96.0]

Radius of gyration: 15.34 Å; chains: 1; bounding box: 35×23×45 Å

Sequence (94 aa):
MIVEEAGERIAVSTRIQEDGQLVYDFLWIDGPGESDYGFTLGLSTHPAGAPQPTLTDDELEQHARQFVRAFFAPDGIGPSDFPDFVAARRDDGR

Organism: NCBI:txid273678

Secondary structure (DSSP, 8-state):
-EEEETTEEEEEEEEE-TTS-EEEEEEETT-SSSS--EEEEEPP-PSTTSPPP---HHHHHHHHHHHHHHHHSTTSHHHHH-HHHHHHHHHTT-